Protein AF-A0A0F9R4C8-F1 (afdb_monomer_lite)

Sequence (101 aa):
MFDKLRDVLLYLYEATEKMEEKSTFIAEHREERMEEFKKHKEELHAKAKDKLKEMKTETKQKAKHQFDEVLKEAGVARKEEIDELKKMISSLSTKIDKLKK

Structure (mmCIF, N/CA/C/O backbone):
data_AF-A0A0F9R4C8-F1
#
_entry.id   AF-A0A0F9R4C8-F1
#
loop_
_atom_site.group_PDB
_atom_site.id
_atom_site.type_symbol
_atom_site.label_atom_id
_atom_site.label_alt_id
_atom_site.label_comp_id
_atom_site.label_asym_id
_atom_site.label_entity_id
_atom_site.label_seq_id
_atom_site.pdbx_PDB_ins_code
_atom_site.Cartn_x
_atom_site.Cartn_y
_atom_site.Cartn_z
_atom_site.occupancy
_atom_site.B_iso_or_equiv
_atom_site.auth_seq_id
_atom_site.auth_comp_id
_atom_site.auth_asym_id
_atom_site.auth_atom_id
_atom_site.pdbx_PDB_model_num
ATOM 1 N N . MET A 1 1 ? 34.182 -7.662 -58.563 1.00 59.75 1 MET A N 1
ATOM 2 C CA . MET A 1 1 ? 34.181 -8.456 -57.305 1.00 59.75 1 MET A CA 1
ATOM 3 C C . MET A 1 1 ? 34.398 -7.553 -56.096 1.00 59.75 1 MET A C 1
ATOM 5 O O . MET A 1 1 ? 33.700 -7.724 -55.109 1.00 59.75 1 MET A O 1
ATOM 9 N N . PHE A 1 2 ? 35.289 -6.562 -56.210 1.00 74.19 2 PHE A N 1
ATOM 10 C CA . PHE A 1 2 ? 35.549 -5.554 -55.180 1.00 74.19 2 PHE A CA 1
ATOM 11 C C . PHE A 1 2 ? 34.336 -4.657 -54.868 1.00 74.19 2 PHE A C 1
ATOM 13 O O . PHE A 1 2 ? 34.047 -4.427 -53.701 1.00 74.19 2 PHE A O 1
ATOM 20 N N . ASP A 1 3 ? 33.559 -4.253 -55.879 1.00 78.12 3 ASP A N 1
ATOM 21 C CA . ASP A 1 3 ? 32.368 -3.408 -55.667 1.00 78.12 3 ASP A CA 1
ATOM 22 C C . ASP A 1 3 ? 31.281 -4.117 -54.852 1.00 78.12 3 ASP A C 1
ATOM 24 O O . ASP A 1 3 ? 30.768 -3.568 -53.889 1.00 78.12 3 ASP A O 1
ATOM 28 N N . LYS A 1 4 ? 31.035 -5.404 -55.129 1.00 80.12 4 LYS A N 1
ATOM 29 C CA . LYS A 1 4 ? 30.094 -6.222 -54.342 1.00 80.12 4 LYS A CA 1
ATOM 30 C C . LYS A 1 4 ? 30.535 -6.382 -52.884 1.00 80.12 4 LYS A C 1
ATOM 32 O O . LYS A 1 4 ? 29.700 -6.474 -51.996 1.00 80.12 4 LYS A O 1
ATOM 37 N N . LEU A 1 5 ? 31.844 -6.438 -52.642 1.00 81.94 5 LEU A N 1
ATOM 38 C CA . LEU A 1 5 ? 32.419 -6.488 -51.296 1.00 81.94 5 LEU A CA 1
ATOM 39 C C . LEU A 1 5 ? 32.250 -5.147 -50.573 1.00 81.94 5 LEU A C 1
ATOM 41 O O . LEU A 1 5 ? 31.888 -5.134 -49.401 1.00 81.94 5 LEU A O 1
ATOM 45 N N . ARG A 1 6 ? 32.450 -4.028 -51.278 1.00 83.00 6 ARG A N 1
ATOM 46 C CA . ARG A 1 6 ? 32.190 -2.680 -50.761 1.00 83.00 6 ARG A CA 1
ATOM 47 C C . ARG A 1 6 ? 30.716 -2.495 -50.388 1.00 83.00 6 ARG A C 1
ATOM 49 O O . ARG A 1 6 ? 30.448 -1.994 -49.302 1.00 83.00 6 ARG A O 1
ATOM 56 N N . ASP A 1 7 ? 29.789 -2.938 -51.233 1.00 85.88 7 ASP A N 1
ATOM 57 C CA . ASP A 1 7 ? 28.348 -2.814 -50.978 1.00 85.88 7 ASP A CA 1
ATOM 58 C C . ASP A 1 7 ? 27.913 -3.621 -49.747 1.00 85.88 7 ASP A C 1
ATOM 60 O O . ASP A 1 7 ? 27.140 -3.142 -48.920 1.00 85.88 7 ASP A O 1
ATOM 64 N N . VAL A 1 8 ? 28.460 -4.830 -49.573 1.00 86.69 8 VAL A N 1
ATOM 65 C CA . VAL A 1 8 ? 28.205 -5.649 -48.378 1.00 86.69 8 VAL A CA 1
ATOM 66 C C . VAL A 1 8 ? 28.780 -4.996 -47.121 1.00 86.69 8 VAL A C 1
ATOM 68 O O . VAL A 1 8 ? 28.122 -5.000 -46.086 1.00 86.69 8 VAL A O 1
ATOM 71 N N . LEU A 1 9 ? 29.977 -4.409 -47.191 1.00 88.06 9 LEU A N 1
ATOM 72 C CA . LEU A 1 9 ? 30.575 -3.710 -46.050 1.00 88.06 9 LEU A CA 1
ATOM 73 C C . LEU A 1 9 ? 29.787 -2.453 -45.663 1.00 88.06 9 LEU A C 1
ATOM 75 O O . LEU A 1 9 ? 29.584 -2.221 -44.476 1.00 88.06 9 LEU A O 1
ATOM 79 N N . LEU A 1 10 ? 29.298 -1.686 -46.642 1.00 88.31 10 LEU A N 1
ATOM 80 C CA . LEU A 1 10 ? 28.406 -0.544 -46.407 1.00 88.31 10 LEU A CA 1
ATOM 81 C C . LEU A 1 10 ? 27.099 -0.983 -45.743 1.00 88.31 10 LEU A C 1
ATOM 83 O O . LEU A 1 10 ? 26.685 -0.391 -44.752 1.00 88.31 10 LEU A O 1
ATOM 87 N N . TYR A 1 11 ? 26.492 -2.065 -46.232 1.00 90.75 11 TYR A N 1
ATOM 88 C CA . TYR A 1 11 ? 25.278 -2.610 -45.631 1.00 90.75 11 TYR A CA 1
ATOM 89 C C . TYR A 1 11 ? 25.497 -3.076 -44.188 1.00 90.75 11 TYR A C 1
ATOM 91 O O . TYR A 1 11 ? 24.675 -2.803 -43.315 1.00 90.75 11 TYR A O 1
ATOM 99 N N . LEU A 1 12 ? 26.605 -3.773 -43.922 1.00 88.81 12 LEU A N 1
ATOM 100 C CA . LEU A 1 12 ? 26.948 -4.217 -42.572 1.00 88.81 12 LEU A CA 1
ATOM 101 C C . LEU A 1 12 ? 27.191 -3.031 -41.639 1.00 88.81 12 LEU A C 1
ATOM 103 O O . LEU A 1 12 ? 26.736 -3.074 -40.502 1.00 88.81 12 LEU A O 1
ATOM 107 N N . TYR A 1 13 ? 27.838 -1.977 -42.134 1.00 91.25 13 TYR A N 1
ATOM 108 C CA . TYR A 1 13 ? 28.084 -0.754 -41.380 1.00 91.25 13 TYR A CA 1
ATOM 109 C C . TYR A 1 13 ? 26.777 -0.023 -41.017 1.00 91.25 13 TYR A C 1
ATOM 111 O O . TYR A 1 13 ? 26.524 0.253 -39.844 1.00 91.25 13 TYR A O 1
ATOM 119 N N . GLU A 1 14 ? 25.878 0.185 -41.984 1.00 89.31 14 GLU A N 1
ATOM 120 C CA . GLU A 1 14 ? 24.550 0.763 -41.720 1.00 89.31 14 GLU A CA 1
ATOM 121 C C . GLU A 1 14 ? 23.705 -0.113 -40.783 1.00 89.31 14 GLU A C 1
ATOM 123 O O . GLU A 1 14 ? 22.925 0.386 -39.968 1.00 89.31 14 GLU A O 1
ATOM 128 N N . ALA A 1 15 ? 23.826 -1.439 -40.900 1.00 88.19 15 ALA A N 1
ATOM 129 C CA . ALA A 1 15 ? 23.141 -2.365 -40.011 1.00 88.19 15 ALA A CA 1
ATOM 130 C C . ALA A 1 15 ? 23.679 -2.266 -38.578 1.00 88.19 15 ALA A C 1
ATOM 132 O O . ALA A 1 15 ? 22.886 -2.326 -37.638 1.00 88.19 15 ALA A O 1
ATOM 133 N N . THR A 1 16 ? 24.993 -2.093 -38.401 1.00 86.19 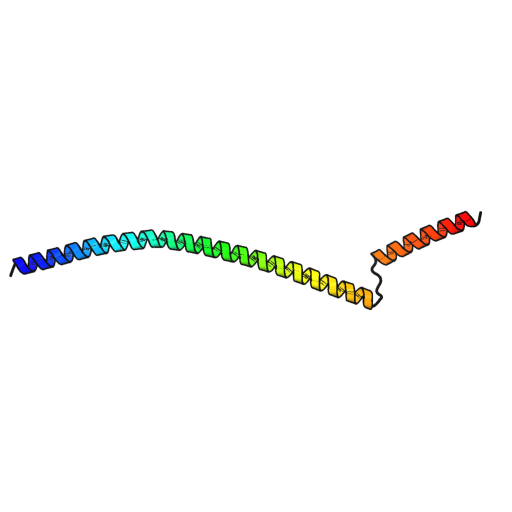16 THR A N 1
ATOM 134 C CA . THR A 1 16 ? 25.599 -1.883 -37.082 1.00 86.19 16 THR A CA 1
ATOM 135 C C . THR A 1 16 ? 25.198 -0.548 -36.468 1.00 86.19 16 THR A C 1
ATOM 137 O O . THR A 1 16 ? 24.768 -0.556 -35.319 1.00 86.19 16 THR A O 1
ATOM 140 N N . GLU A 1 17 ? 25.200 0.554 -37.224 1.00 85.69 17 GLU A N 1
ATOM 141 C CA . GLU A 1 17 ? 24.751 1.861 -36.712 1.00 85.69 17 GLU A CA 1
ATOM 142 C C . GLU A 1 17 ? 23.285 1.800 -36.247 1.00 85.69 17 GLU A C 1
ATOM 144 O O . GLU A 1 17 ? 22.965 2.161 -35.115 1.00 85.69 17 GLU A O 1
ATOM 149 N N . LYS A 1 18 ? 22.391 1.206 -37.050 1.00 86.44 18 LYS A N 1
ATOM 150 C CA . LYS A 1 18 ? 20.976 1.021 -36.664 1.00 86.44 18 LYS A CA 1
ATOM 151 C C . LYS A 1 18 ? 20.786 0.082 -35.472 1.00 86.44 18 LYS A C 1
ATOM 153 O O . LYS A 1 18 ? 19.771 0.167 -34.777 1.00 86.44 18 LYS A O 1
ATOM 158 N N . MET A 1 19 ? 21.692 -0.874 -35.267 1.00 81.81 19 MET A N 1
ATOM 159 C CA . MET A 1 19 ? 21.661 -1.752 -34.095 1.00 81.81 19 MET A CA 1
ATOM 160 C C . MET A 1 19 ? 22.132 -1.021 -32.838 1.00 81.81 19 MET A C 1
ATOM 162 O O . MET A 1 19 ? 21.501 -1.180 -31.793 1.00 81.81 19 MET A O 1
ATOM 166 N N . GLU A 1 20 ? 23.171 -0.193 -32.939 1.00 81.50 20 GLU A N 1
ATOM 167 C CA . GLU A 1 20 ? 23.648 0.642 -31.836 1.00 81.50 20 GLU A CA 1
ATOM 168 C C . GLU A 1 20 ? 22.578 1.646 -31.396 1.00 81.50 20 GLU A C 1
ATOM 170 O O . GLU A 1 20 ? 22.232 1.663 -30.214 1.00 81.50 20 GLU A O 1
ATOM 175 N N . GLU A 1 21 ? 21.949 2.365 -32.330 1.00 83.94 21 GLU A N 1
ATOM 176 C CA . GLU A 1 21 ? 20.843 3.295 -32.045 1.00 83.94 21 GLU A CA 1
ATOM 177 C C . GLU A 1 21 ? 19.661 2.621 -31.332 1.00 83.94 21 GLU A C 1
ATOM 179 O O . GLU A 1 21 ? 19.081 3.154 -30.386 1.00 83.94 21 GLU A O 1
ATOM 184 N N . LYS A 1 22 ? 19.286 1.411 -31.759 1.00 83.00 22 LYS A N 1
ATOM 185 C CA . LYS A 1 22 ? 18.224 0.653 -3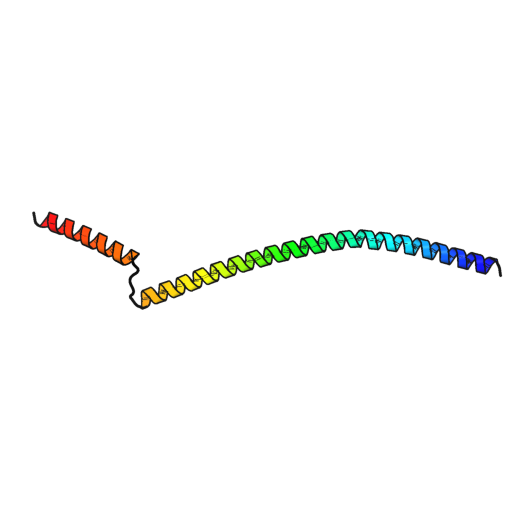1.081 1.00 83.00 22 LYS A CA 1
ATOM 186 C C . LYS A 1 22 ? 18.659 0.176 -29.703 1.00 83.00 22 LYS A C 1
ATOM 188 O O . LYS A 1 22 ? 17.826 0.090 -28.805 1.00 83.00 22 LYS A O 1
ATOM 193 N N . SER A 1 23 ? 19.930 -0.170 -29.531 1.00 75.06 23 SER A N 1
ATOM 194 C CA . SER A 1 23 ? 20.449 -0.644 -28.250 1.00 75.06 23 SER A CA 1
ATOM 195 C C . SER A 1 23 ? 20.451 0.458 -27.190 1.00 75.06 23 SER A C 1
ATOM 197 O O . SER A 1 23 ? 20.027 0.200 -26.063 1.00 75.06 23 SER A O 1
ATOM 199 N N . THR A 1 24 ? 20.833 1.686 -27.559 1.00 78.44 24 THR A N 1
ATOM 200 C CA . THR A 1 24 ? 20.811 2.853 -26.669 1.00 78.44 24 THR A CA 1
ATOM 201 C C . THR A 1 24 ? 19.379 3.234 -26.315 1.00 78.44 24 THR A C 1
ATOM 203 O O . THR A 1 24 ? 19.058 3.337 -25.135 1.00 78.44 24 THR A O 1
ATOM 206 N N . PHE A 1 25 ? 18.479 3.271 -27.301 1.00 79.69 25 PHE A N 1
ATOM 207 C CA . PHE A 1 25 ? 17.047 3.497 -27.082 1.00 79.69 25 PHE A CA 1
ATOM 208 C C . PHE A 1 25 ? 16.420 2.466 -26.124 1.00 79.69 25 PHE A C 1
ATOM 210 O O . PHE A 1 25 ? 15.662 2.802 -25.215 1.00 79.69 25 PHE A O 1
ATOM 217 N N . ILE A 1 26 ? 16.751 1.180 -26.285 1.00 78.31 26 ILE A N 1
ATOM 218 C CA . ILE A 1 26 ? 16.261 0.118 -25.394 1.00 78.31 26 ILE A CA 1
ATOM 219 C C . ILE A 1 26 ? 16.859 0.249 -23.988 1.00 78.31 26 ILE A C 1
ATOM 221 O O . ILE A 1 26 ? 16.170 -0.074 -23.016 1.00 78.31 26 ILE A O 1
ATOM 225 N N . ALA A 1 27 ? 18.118 0.676 -23.871 1.00 79.31 27 ALA A N 1
ATOM 226 C CA . ALA A 1 27 ? 18.785 0.878 -22.590 1.00 79.31 27 ALA A CA 1
ATOM 227 C C . ALA A 1 27 ? 18.164 2.045 -21.808 1.00 79.31 27 ALA A C 1
ATOM 229 O O . ALA A 1 27 ? 17.815 1.859 -20.643 1.00 79.31 27 ALA A O 1
ATOM 230 N N . GLU A 1 28 ? 17.926 3.184 -22.458 1.00 79.44 28 GLU A N 1
ATOM 231 C CA . GLU A 1 28 ? 17.283 4.361 -21.856 1.00 79.44 28 GLU A CA 1
ATOM 232 C C . GLU A 1 28 ? 15.866 4.025 -21.363 1.00 79.44 28 GLU A C 1
ATOM 234 O O . GLU A 1 28 ? 15.548 4.170 -20.182 1.00 79.44 28 GLU A O 1
ATOM 239 N N . HIS A 1 29 ? 15.047 3.397 -22.210 1.00 81.50 29 HIS A N 1
ATOM 240 C CA . HIS A 1 29 ? 13.702 2.965 -21.815 1.00 81.50 29 HIS A CA 1
ATOM 241 C C . HIS A 1 29 ? 13.677 1.786 -20.836 1.00 81.50 29 HIS A C 1
ATOM 243 O O . HIS A 1 29 ? 12.620 1.404 -20.323 1.00 81.50 29 HIS A O 1
ATOM 249 N N . ARG A 1 30 ? 14.807 1.121 -20.587 1.00 79.06 30 ARG A N 1
ATOM 250 C CA . ARG A 1 30 ? 14.876 0.081 -19.557 1.00 79.06 30 ARG A CA 1
ATOM 251 C C . ARG A 1 30 ? 14.931 0.705 -18.174 1.00 79.06 30 ARG A C 1
ATOM 253 O O . ARG A 1 30 ? 14.266 0.183 -17.283 1.00 79.06 30 ARG A O 1
ATOM 260 N N . GLU A 1 31 ? 15.694 1.776 -17.993 1.00 81.38 31 GLU A N 1
ATOM 261 C CA . GLU A 1 31 ? 15.781 2.462 -16.704 1.00 81.38 31 GLU A CA 1
ATOM 262 C C . GLU A 1 31 ? 14.436 3.082 -16.331 1.00 81.38 31 GLU A C 1
ATOM 264 O O . GLU A 1 31 ? 13.915 2.777 -15.258 1.00 81.38 31 GLU A O 1
ATOM 269 N N . GLU A 1 32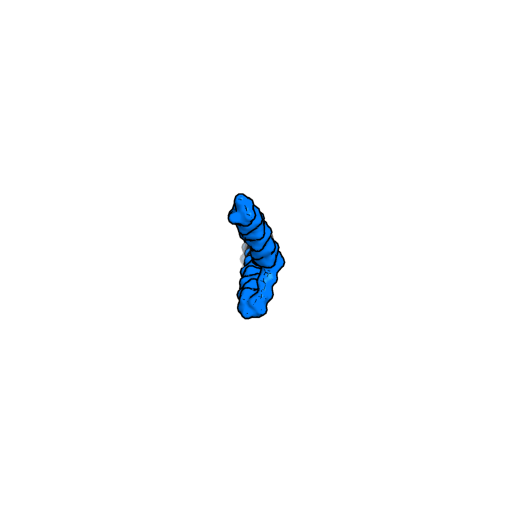 ? 13.803 3.797 -17.264 1.00 84.38 32 GLU A N 1
ATOM 270 C CA . GLU A 1 32 ? 12.470 4.383 -17.072 1.00 84.38 32 GLU A CA 1
ATOM 271 C C . GLU A 1 32 ? 11.430 3.325 -16.676 1.00 84.38 32 GLU A C 1
ATOM 273 O O . GLU A 1 32 ? 10.765 3.447 -15.646 1.00 84.38 32 GLU A O 1
ATOM 278 N N . ARG A 1 33 ? 11.350 2.209 -17.419 1.00 83.94 33 ARG A N 1
ATOM 279 C CA . ARG A 1 33 ? 10.422 1.111 -17.092 1.00 83.94 33 ARG A CA 1
ATOM 280 C C . ARG A 1 33 ? 10.713 0.474 -15.738 1.00 83.94 33 ARG A C 1
ATOM 282 O O . ARG A 1 33 ? 9.791 0.028 -15.056 1.00 83.94 33 ARG A O 1
ATOM 289 N N . MET A 1 34 ? 11.981 0.386 -15.342 1.00 84.69 34 MET A N 1
ATOM 290 C CA . MET A 1 34 ? 12.359 -0.167 -14.042 1.00 84.69 34 MET A CA 1
ATOM 291 C C . MET A 1 34 ? 12.002 0.781 -12.896 1.00 84.69 34 MET A C 1
ATOM 293 O O . MET A 1 34 ? 11.594 0.311 -11.831 1.00 84.69 34 MET A O 1
ATOM 297 N N . GLU A 1 35 ? 12.124 2.091 -13.092 1.00 88.12 35 GLU A N 1
ATOM 298 C CA . GLU A 1 35 ? 11.672 3.090 -12.124 1.00 88.12 35 GLU A CA 1
ATOM 299 C C . GLU A 1 35 ? 10.149 3.111 -11.989 1.00 88.12 35 GLU A C 1
ATOM 301 O O . GLU A 1 35 ? 9.633 3.071 -10.869 1.00 88.12 35 GLU A O 1
ATOM 306 N N . GLU A 1 36 ? 9.422 3.096 -13.105 1.00 89.12 36 GLU A N 1
ATOM 307 C CA . GLU A 1 36 ? 7.961 2.988 -13.114 1.00 89.12 36 GLU A CA 1
ATOM 308 C C . GLU A 1 36 ? 7.490 1.706 -12.429 1.00 89.12 36 GLU A C 1
ATOM 310 O O . GLU A 1 36 ? 6.585 1.736 -11.593 1.00 89.12 36 GLU A O 1
ATOM 315 N N . PHE A 1 37 ? 8.147 0.577 -12.706 1.00 88.69 37 PHE A N 1
ATOM 316 C CA . PHE A 1 37 ? 7.835 -0.692 -12.059 1.00 88.69 37 PHE A CA 1
ATOM 317 C C . PHE A 1 37 ? 8.067 -0.644 -10.543 1.00 88.69 37 PHE A C 1
ATOM 319 O O . PHE A 1 37 ? 7.244 -1.156 -9.779 1.00 88.69 37 PHE A O 1
ATOM 326 N N . LYS A 1 38 ? 9.160 -0.017 -10.084 1.00 88.62 38 LYS A N 1
ATOM 327 C CA . LYS A 1 38 ? 9.421 0.178 -8.648 1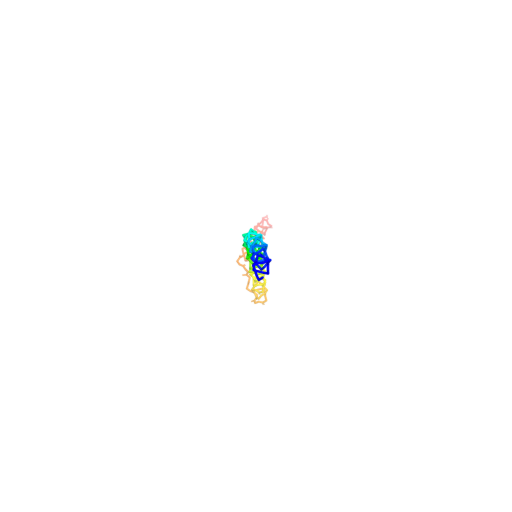.00 88.62 38 LYS A CA 1
ATOM 328 C C . LYS A 1 38 ? 8.324 1.019 -7.998 1.00 88.62 38 LYS A C 1
ATOM 330 O O . LYS A 1 38 ? 7.749 0.567 -7.009 1.00 88.62 38 LYS A O 1
ATOM 335 N N . LYS A 1 39 ? 7.981 2.173 -8.584 1.00 92.25 39 LYS A N 1
ATOM 336 C CA . LYS A 1 39 ? 6.899 3.044 -8.091 1.00 92.25 39 LYS A CA 1
ATOM 337 C C . LYS A 1 39 ? 5.569 2.298 -8.030 1.00 92.25 39 LYS A C 1
ATOM 339 O O . LYS A 1 39 ? 4.913 2.279 -6.992 1.00 92.25 39 LYS A O 1
ATOM 344 N N . HIS A 1 40 ? 5.209 1.592 -9.101 1.00 89.00 40 HIS A N 1
ATOM 345 C CA . HIS A 1 40 ? 3.967 0.828 -9.154 1.00 89.00 40 HIS 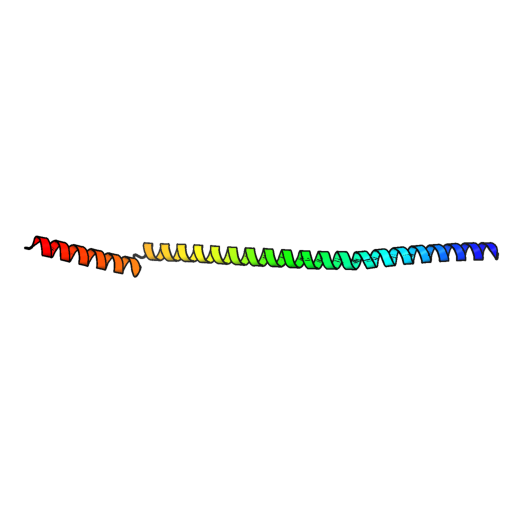A CA 1
ATOM 346 C C . HIS A 1 40 ? 3.912 -0.277 -8.087 1.00 89.00 40 HIS A C 1
ATOM 348 O O . HIS A 1 40 ? 2.885 -0.483 -7.437 1.00 89.00 40 HIS A O 1
ATOM 354 N N . LYS A 1 41 ? 5.032 -0.970 -7.853 1.00 90.44 41 LYS A N 1
ATOM 355 C CA . LYS A 1 41 ? 5.137 -1.993 -6.807 1.00 90.44 41 LYS A CA 1
ATOM 356 C C . LYS A 1 41 ? 4.981 -1.398 -5.406 1.00 90.44 41 LYS A C 1
ATOM 358 O O . LYS A 1 41 ? 4.302 -1.996 -4.571 1.00 90.44 41 LYS A O 1
ATOM 363 N N . GLU A 1 42 ? 5.593 -0.248 -5.143 1.00 91.81 42 GLU A N 1
ATOM 364 C CA . GLU A 1 42 ? 5.464 0.458 -3.864 1.00 91.81 42 GLU A CA 1
ATOM 365 C C . GLU A 1 42 ? 4.024 0.916 -3.614 1.00 91.81 42 GLU A C 1
ATOM 367 O O . GLU A 1 42 ? 3.487 0.675 -2.531 1.00 91.81 42 GLU A O 1
ATOM 372 N N . GLU A 1 43 ? 3.357 1.474 -4.626 1.00 90.88 43 GLU A N 1
ATOM 373 C CA . GLU A 1 43 ? 1.946 1.860 -4.542 1.00 90.88 43 GLU A CA 1
ATOM 374 C C . GLU A 1 43 ? 1.026 0.668 -4.270 1.00 90.88 43 GLU A C 1
ATOM 376 O O . GLU A 1 43 ? 0.135 0.745 -3.419 1.00 90.88 43 GLU A O 1
ATOM 381 N N . LEU A 1 44 ? 1.231 -0.452 -4.969 1.00 88.75 44 LEU A N 1
ATOM 382 C CA . LEU A 1 44 ? 0.468 -1.678 -4.734 1.00 88.75 44 LEU A CA 1
ATOM 383 C C . LEU A 1 44 ? 0.680 -2.201 -3.314 1.00 88.75 44 LEU A C 1
ATOM 385 O O . LEU A 1 44 ? -0.280 -2.598 -2.652 1.00 88.75 44 LEU A O 1
ATOM 389 N N . HIS A 1 45 ? 1.919 -2.170 -2.826 1.00 86.56 45 HIS A N 1
ATOM 390 C CA . HIS A 1 45 ? 2.239 -2.612 -1.476 1.00 86.56 45 HIS A CA 1
ATOM 391 C C . HIS A 1 45 ? 1.616 -1.697 -0.410 1.00 86.56 45 HIS A C 1
ATOM 393 O O . HIS A 1 45 ? 1.085 -2.188 0.588 1.00 86.56 45 HIS A O 1
ATOM 399 N N . ALA A 1 46 ? 1.627 -0.379 -0.624 1.00 89.50 46 ALA A N 1
ATOM 400 C CA . ALA A 1 46 ? 0.957 0.582 0.249 1.00 89.50 46 ALA A CA 1
ATOM 401 C C . ALA A 1 46 ? -0.560 0.333 0.293 1.00 89.50 46 ALA A C 1
ATOM 403 O O . ALA A 1 46 ? -1.114 0.114 1.370 1.00 89.50 46 ALA A O 1
ATOM 404 N N . LYS A 1 47 ? -1.209 0.226 -0.876 1.00 89.94 47 LYS A N 1
ATOM 405 C CA . LYS A 1 47 ? -2.646 -0.084 -0.989 1.00 89.94 47 LYS A CA 1
ATOM 406 C C . LYS A 1 47 ? -3.008 -1.411 -0.321 1.00 89.94 47 LYS A C 1
ATOM 408 O O . LYS A 1 47 ? -4.030 -1.505 0.354 1.00 89.94 47 LYS A O 1
ATOM 413 N N . ALA A 1 48 ? -2.179 -2.442 -0.485 1.00 86.06 48 ALA A N 1
ATOM 414 C CA . ALA A 1 48 ? -2.390 -3.731 0.166 1.00 86.06 48 ALA A CA 1
ATOM 415 C C . ALA A 1 48 ? -2.286 -3.617 1.693 1.00 86.06 48 ALA A C 1
ATOM 417 O O . ALA A 1 48 ? -3.132 -4.156 2.404 1.00 86.06 48 ALA A O 1
ATOM 418 N N . LYS A 1 49 ? -1.288 -2.885 2.205 1.00 89.12 49 LYS A N 1
ATOM 419 C CA . LYS A 1 49 ? -1.101 -2.658 3.644 1.00 89.12 49 LYS A CA 1
ATOM 420 C C . LYS A 1 49 ? -2.289 -1.925 4.265 1.00 89.12 49 LYS A C 1
ATOM 422 O O . LYS A 1 49 ? -2.700 -2.286 5.368 1.00 89.12 49 LYS A O 1
ATOM 427 N N . ASP A 1 50 ? -2.838 -0.936 3.569 1.00 88.62 50 ASP A N 1
ATOM 428 C CA . ASP A 1 50 ? -3.992 -0.179 4.054 1.00 88.62 50 ASP A CA 1
ATOM 429 C C . ASP A 1 50 ? -5.265 -1.028 4.055 1.00 88.62 50 ASP A C 1
ATOM 431 O O . ASP A 1 50 ? -5.909 -1.127 5.099 1.00 88.62 50 ASP A O 1
ATOM 435 N N . LYS A 1 51 ? -5.537 -1.789 2.986 1.00 87.56 51 LYS A N 1
ATOM 436 C CA . LYS A 1 51 ? -6.643 -2.767 2.981 1.00 87.56 51 LYS A CA 1
ATOM 437 C C . LYS A 1 51 ? -6.529 -3.789 4.112 1.00 87.56 51 LYS A C 1
ATOM 439 O O . LYS A 1 51 ? -7.518 -4.137 4.748 1.00 87.56 51 LYS A O 1
ATOM 444 N N . LEU A 1 52 ? -5.320 -4.268 4.402 1.00 84.12 52 LEU A N 1
ATOM 445 C CA . LEU A 1 52 ? -5.093 -5.241 5.475 1.00 84.12 52 LEU A CA 1
ATOM 446 C C . LEU A 1 52 ? -5.366 -4.629 6.858 1.00 84.12 52 LEU A C 1
ATOM 448 O O . LEU A 1 52 ? -5.926 -5.291 7.735 1.00 84.12 52 LEU A O 1
ATOM 452 N N . LYS A 1 53 ? -5.009 -3.354 7.060 1.00 87.25 53 LYS A N 1
ATOM 453 C CA . LYS A 1 53 ? -5.363 -2.618 8.282 1.00 87.25 53 LYS A CA 1
ATOM 454 C C . LYS A 1 53 ? -6.872 -2.443 8.411 1.00 87.25 53 LYS A C 1
ATOM 456 O O . LYS A 1 53 ? -7.391 -2.729 9.487 1.00 87.25 53 LYS A O 1
ATOM 461 N N . GLU A 1 54 ? -7.552 -2.034 7.342 1.00 85.69 54 GLU A N 1
ATOM 462 C CA . GLU A 1 54 ? -9.010 -1.868 7.312 1.00 85.69 54 GLU A CA 1
ATOM 463 C C . GLU A 1 54 ? -9.721 -3.183 7.653 1.00 85.69 54 GLU A C 1
ATOM 465 O O . GLU A 1 54 ? -10.497 -3.239 8.610 1.00 85.69 54 GLU A O 1
ATOM 470 N N . MET A 1 55 ? -9.354 -4.285 6.991 1.00 81.75 55 MET A N 1
ATOM 471 C CA . MET A 1 55 ? -9.912 -5.608 7.291 1.00 81.75 55 MET A CA 1
ATOM 472 C C . MET A 1 55 ? -9.648 -6.034 8.738 1.00 81.75 55 MET A C 1
ATOM 474 O O . MET A 1 55 ? -10.527 -6.599 9.393 1.00 81.75 55 MET A O 1
ATOM 478 N N . LYS A 1 56 ? -8.458 -5.748 9.281 1.00 83.38 56 LYS A N 1
ATOM 479 C CA . LYS A 1 56 ? -8.146 -6.038 10.687 1.00 83.38 56 LYS A CA 1
ATOM 480 C C . LYS A 1 56 ? -9.024 -5.222 11.636 1.00 83.38 56 LYS A C 1
ATOM 482 O O . LYS A 1 56 ? -9.481 -5.761 12.645 1.00 83.38 56 LYS A O 1
ATOM 487 N N . THR A 1 57 ? -9.268 -3.946 11.339 1.00 85.56 57 THR A N 1
ATOM 488 C CA . THR A 1 57 ? -10.153 -3.101 12.151 1.00 85.56 57 THR A CA 1
ATOM 489 C C . THR A 1 57 ? -11.605 -3.548 12.073 1.00 85.56 57 THR A C 1
ATOM 491 O O . THR A 1 57 ? -12.231 -3.693 13.121 1.00 85.56 57 THR A O 1
ATOM 494 N N . GLU A 1 58 ? -12.110 -3.867 10.882 1.00 81.38 58 GLU A N 1
ATOM 495 C CA . GLU A 1 58 ? -13.467 -4.384 10.696 1.00 81.38 58 GLU A CA 1
ATOM 496 C C . GLU A 1 58 ? -13.661 -5.718 11.414 1.00 81.38 58 GLU A C 1
ATOM 498 O O . GLU A 1 58 ? -14.641 -5.906 12.128 1.00 81.38 58 GLU A O 1
ATOM 503 N N . THR A 1 59 ? -12.700 -6.636 11.292 1.00 79.19 59 THR A N 1
ATOM 504 C CA . THR A 1 59 ? -12.760 -7.939 11.968 1.00 79.19 59 THR A CA 1
ATOM 505 C C . THR A 1 59 ? -12.741 -7.763 13.483 1.00 79.19 59 THR A C 1
ATOM 507 O O . THR A 1 59 ? -13.516 -8.400 14.190 1.00 79.19 59 THR A O 1
ATOM 510 N N . LYS A 1 60 ? -11.905 -6.853 13.999 1.00 79.88 60 LYS A N 1
ATOM 511 C CA . LYS A 1 60 ? -11.862 -6.536 15.432 1.00 79.88 60 LYS A CA 1
ATOM 512 C C . LYS A 1 60 ? -13.176 -5.923 15.919 1.00 79.88 60 LYS A C 1
ATOM 514 O O . LYS A 1 60 ? -13.618 -6.256 17.014 1.00 79.88 60 LYS A O 1
ATOM 519 N N . GLN A 1 61 ? -13.796 -5.045 15.132 1.00 82.75 61 GLN A N 1
ATOM 520 C CA . GLN A 1 61 ? -15.092 -4.455 15.464 1.00 82.75 61 GLN A CA 1
ATOM 521 C C . GLN A 1 61 ? -16.212 -5.494 15.436 1.00 82.75 61 GLN A C 1
ATOM 523 O O . GLN A 1 61 ? -16.982 -5.552 16.388 1.00 82.75 61 GLN A O 1
ATOM 528 N N . LYS A 1 62 ? -16.261 -6.353 14.411 1.00 78.50 62 LYS A N 1
ATOM 529 C CA . LYS A 1 62 ? -17.226 -7.460 14.318 1.00 78.50 62 LYS A CA 1
ATOM 530 C C . LYS A 1 62 ? -17.076 -8.435 15.479 1.00 78.50 62 LYS A C 1
ATOM 532 O O . LYS A 1 62 ? -18.063 -8.750 16.127 1.00 78.50 62 LYS A O 1
ATOM 537 N N . ALA A 1 63 ? -15.845 -8.835 15.798 1.00 72.56 63 ALA A N 1
ATOM 538 C CA . ALA A 1 63 ? -15.572 -9.684 16.952 1.00 72.56 63 ALA A CA 1
ATOM 539 C C . ALA A 1 63 ? -16.017 -9.008 18.254 1.00 72.56 63 ALA A C 1
ATOM 541 O O . ALA A 1 63 ? -16.692 -9.633 19.062 1.00 72.56 63 ALA A O 1
ATOM 542 N N . LYS A 1 64 ? -15.702 -7.718 18.445 1.00 77.44 64 LYS A N 1
ATOM 543 C CA . LYS A 1 64 ? -16.157 -6.965 19.620 1.00 77.44 64 LYS A CA 1
ATOM 544 C C . LYS A 1 64 ? -17.683 -6.925 19.701 1.00 77.44 64 LYS A C 1
ATOM 546 O O . LYS A 1 64 ? -18.208 -7.167 20.774 1.00 77.44 64 LYS A O 1
ATOM 551 N N . HIS A 1 65 ? -18.374 -6.673 18.591 1.00 79.06 65 HIS A N 1
ATOM 552 C CA . HIS A 1 65 ? -19.836 -6.679 18.531 1.00 79.06 65 HIS A CA 1
ATOM 553 C C . HIS A 1 65 ? -20.430 -8.043 18.887 1.00 79.06 65 HIS A C 1
ATOM 555 O O . HIS A 1 65 ? -21.326 -8.104 19.717 1.00 79.06 65 HIS A O 1
ATOM 561 N N . GLN A 1 66 ? -19.891 -9.128 18.331 1.00 76.69 66 GLN A N 1
ATOM 562 C CA . GLN A 1 66 ? -20.348 -10.484 18.642 1.00 76.69 66 GLN A CA 1
ATOM 563 C C . GLN A 1 66 ? -20.104 -10.848 20.108 1.00 76.69 66 GLN A C 1
ATOM 565 O O . GLN A 1 66 ? -20.987 -11.388 20.762 1.00 76.69 66 GLN A O 1
ATOM 570 N N . PHE A 1 67 ? -18.934 -10.514 20.659 1.00 72.31 67 PHE A N 1
ATOM 571 C CA . PHE A 1 67 ? -18.672 -10.682 22.092 1.00 72.31 67 PHE A CA 1
ATOM 572 C C . PHE A 1 67 ? -19.643 -9.865 22.944 1.00 72.31 67 PHE A C 1
ATOM 574 O O . PHE A 1 67 ? -20.165 -10.353 23.942 1.00 72.31 67 PHE A O 1
ATOM 581 N N . ASP A 1 68 ? -19.894 -8.627 22.538 1.00 76.38 68 ASP A N 1
ATOM 582 C CA . ASP A 1 68 ? -20.789 -7.702 23.213 1.00 76.38 68 ASP A CA 1
ATOM 583 C C . ASP A 1 68 ? -22.252 -8.172 23.197 1.00 76.38 68 ASP A C 1
ATOM 585 O O . ASP A 1 68 ? -22.959 -7.953 24.181 1.00 76.38 68 ASP A O 1
ATOM 589 N N . GLU A 1 69 ? -22.692 -8.804 22.108 1.00 75.88 69 GLU A N 1
ATOM 590 C CA . GLU A 1 69 ? -24.008 -9.434 21.956 1.00 75.88 69 GLU A CA 1
ATOM 591 C C . GLU A 1 69 ? -24.119 -10.700 22.805 1.00 75.88 69 GLU A C 1
ATOM 593 O O . GLU A 1 69 ? -25.053 -10.812 23.593 1.00 75.88 69 GLU A O 1
ATOM 598 N N . VAL A 1 70 ? -23.123 -11.590 22.753 1.00 70.88 70 VAL A N 1
ATOM 599 C CA . VAL A 1 70 ? -23.089 -12.809 23.580 1.00 70.88 70 VAL A CA 1
ATOM 600 C C . VAL A 1 70 ? -23.103 -12.472 25.072 1.00 70.88 70 VAL A C 1
ATOM 602 O O . VAL A 1 70 ? -23.798 -13.125 25.845 1.00 70.88 70 VAL A O 1
ATOM 605 N N . LEU A 1 71 ? -22.380 -11.433 25.503 1.00 69.00 71 LEU A N 1
ATOM 606 C CA . LEU A 1 71 ? -22.396 -10.988 26.902 1.00 69.00 71 LEU A CA 1
ATOM 607 C C . LEU A 1 71 ? -23.769 -10.449 27.328 1.00 69.00 71 LEU A C 1
ATOM 609 O O . LEU A 1 71 ? -24.195 -10.705 28.456 1.00 69.00 71 LEU A O 1
ATOM 613 N N . LYS A 1 72 ? -24.470 -9.743 26.431 1.00 71.50 72 LYS A N 1
ATOM 614 C CA . LYS A 1 72 ? -25.843 -9.275 26.672 1.00 71.50 72 LYS A CA 1
ATOM 615 C C . LYS A 1 72 ? -26.834 -10.438 26.737 1.00 71.50 72 LYS A C 1
ATOM 617 O O . LYS A 1 72 ? -27.650 -10.468 27.652 1.00 71.50 72 LYS A O 1
ATOM 622 N N . GLU A 1 73 ? -26.745 -11.399 25.818 1.00 68.25 73 GLU A N 1
ATOM 623 C CA . GLU A 1 73 ? -27.605 -12.593 25.799 1.00 68.25 73 GLU A CA 1
ATOM 624 C C . GLU A 1 73 ? -27.369 -13.503 27.009 1.00 68.25 73 GLU A C 1
ATOM 626 O O . GLU A 1 73 ? -28.319 -14.028 27.586 1.00 68.25 73 GLU A O 1
ATOM 631 N N . ALA A 1 74 ? -26.118 -13.636 27.456 1.00 63.41 74 ALA A N 1
ATOM 632 C CA . ALA A 1 74 ? -25.761 -14.388 28.658 1.00 63.41 74 ALA A CA 1
ATOM 633 C C . ALA A 1 74 ? -26.159 -13.677 29.969 1.00 63.41 74 ALA A C 1
ATOM 635 O O . ALA A 1 74 ? -25.934 -14.223 31.050 1.00 63.41 74 ALA A O 1
ATOM 636 N N . GLY A 1 75 ? -26.716 -12.460 29.903 1.00 60.47 75 GLY A N 1
ATOM 637 C CA . GLY A 1 75 ? -27.107 -11.677 31.078 1.00 60.47 75 GLY A CA 1
ATOM 638 C C . GLY A 1 75 ? -25.925 -11.228 31.944 1.00 60.47 75 GLY A C 1
ATOM 639 O O . GLY A 1 75 ? -26.110 -10.862 33.106 1.00 60.47 75 GLY A O 1
ATOM 640 N N . VAL A 1 76 ? -24.701 -11.259 31.405 1.00 63.53 76 VAL A N 1
ATOM 641 C CA . VAL A 1 76 ? -23.494 -10.828 32.114 1.00 63.53 76 VAL A CA 1
ATOM 642 C C . VAL A 1 76 ? -23.403 -9.313 31.989 1.00 63.53 76 VAL A C 1
ATOM 644 O O . VAL A 1 76 ? -22.836 -8.781 31.035 1.00 63.53 76 VAL A O 1
ATOM 647 N N . ALA A 1 77 ? -23.993 -8.617 32.963 1.00 65.44 77 ALA A N 1
ATOM 648 C CA . ALA A 1 77 ? -23.927 -7.164 33.042 1.00 65.44 77 ALA A CA 1
ATOM 649 C C . ALA A 1 77 ? -22.464 -6.703 33.050 1.00 65.44 77 ALA A C 1
ATOM 651 O O . ALA A 1 77 ? -21.632 -7.198 33.824 1.00 65.44 77 ALA A O 1
ATOM 652 N N . ARG A 1 78 ? -22.135 -5.742 32.184 1.00 66.88 78 ARG A N 1
ATOM 653 C CA . ARG A 1 78 ? -20.784 -5.176 32.149 1.00 66.88 78 ARG A CA 1
ATOM 654 C C . ARG A 1 78 ? -20.536 -4.397 33.430 1.00 66.88 78 ARG A C 1
ATOM 656 O O . ARG A 1 78 ? -21.449 -3.847 34.040 1.00 66.88 78 ARG A O 1
ATOM 663 N N . LYS A 1 79 ? -19.266 -4.292 33.821 1.00 70.94 79 LYS A N 1
ATOM 664 C CA . LYS A 1 79 ? -18.860 -3.534 35.013 1.00 70.94 79 LYS A CA 1
ATOM 665 C C . LYS A 1 79 ? -19.394 -2.092 34.998 1.00 70.94 79 LYS A C 1
ATOM 667 O O . LYS A 1 79 ? -19.789 -1.585 36.038 1.00 70.94 79 LYS A O 1
ATOM 672 N N . GLU A 1 80 ? -19.460 -1.484 33.815 1.00 72.31 80 GLU A N 1
ATOM 673 C CA . GLU A 1 80 ? -20.014 -0.143 33.586 1.00 72.31 80 GLU A CA 1
ATOM 674 C C . GLU A 1 80 ? -21.517 -0.072 33.907 1.00 72.31 80 GLU A C 1
ATOM 676 O O . GLU A 1 80 ? -21.934 0.790 34.675 1.00 72.31 80 GLU A O 1
ATOM 681 N N . GLU A 1 81 ? -22.310 -1.029 33.419 1.00 67.62 81 GLU A N 1
ATOM 682 C CA . GLU A 1 81 ? -23.753 -1.127 33.693 1.00 67.62 81 GLU A CA 1
ATOM 683 C C . GLU A 1 81 ? -24.022 -1.391 35.187 1.00 67.62 81 GLU A C 1
ATOM 685 O O . GLU A 1 81 ? -24.937 -0.822 35.783 1.00 67.62 81 GLU A O 1
ATOM 690 N N . ILE A 1 82 ? -23.181 -2.209 35.832 1.00 73.00 82 ILE A N 1
ATOM 691 C CA . ILE A 1 82 ? -23.245 -2.473 37.279 1.00 73.00 82 ILE A CA 1
ATOM 692 C C . ILE A 1 82 ? -22.928 -1.209 38.086 1.00 73.00 82 ILE A C 1
ATOM 694 O O . ILE A 1 82 ? -23.586 -0.932 39.093 1.00 73.00 82 ILE A O 1
ATOM 698 N N . ASP A 1 83 ? -21.922 -0.439 37.678 1.00 77.69 83 ASP A N 1
ATOM 699 C CA . ASP A 1 83 ? -21.544 0.792 38.370 1.00 77.69 83 ASP A CA 1
ATOM 700 C C . ASP A 1 83 ? -22.589 1.908 38.167 1.00 77.69 83 ASP A C 1
ATOM 702 O O . ASP A 1 83 ? -22.843 2.686 39.092 1.00 77.69 83 ASP A O 1
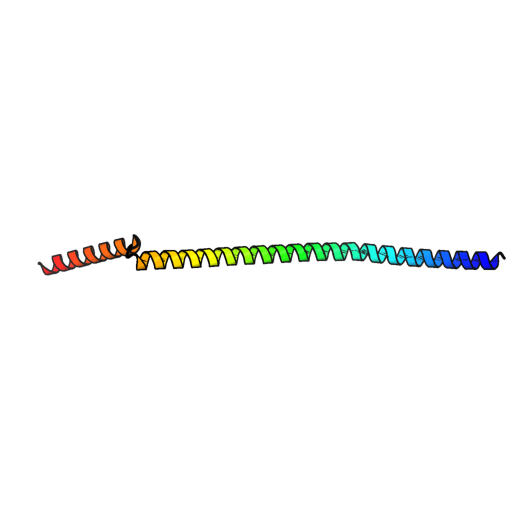ATOM 706 N N . GLU A 1 84 ? -23.268 1.956 37.017 1.00 77.62 84 GLU A N 1
ATOM 707 C CA . GLU A 1 84 ? -24.430 2.828 36.796 1.00 77.62 84 GLU A CA 1
ATOM 708 C C . GLU A 1 84 ? -25.628 2.434 37.664 1.00 77.62 84 GLU A C 1
ATOM 710 O O . GLU A 1 84 ? -26.216 3.296 38.327 1.00 77.62 84 GLU A O 1
ATOM 715 N N . LEU A 1 85 ? -25.941 1.138 37.754 1.00 74.06 85 LEU A N 1
ATOM 716 C CA . LEU A 1 85 ? -26.985 0.631 38.646 1.00 74.06 85 LEU A CA 1
ATOM 717 C C . LEU A 1 85 ? -26.695 0.974 40.110 1.00 74.06 85 LEU A C 1
ATOM 719 O O . LEU A 1 85 ? -27.585 1.441 40.821 1.00 74.06 85 LEU A O 1
ATOM 723 N N . LYS A 1 86 ? -25.444 0.827 40.565 1.00 78.81 86 LYS A N 1
ATOM 724 C CA . LYS A 1 86 ? -25.041 1.233 41.923 1.00 78.81 86 LYS A CA 1
ATOM 725 C C . LYS A 1 86 ? -25.270 2.721 42.164 1.00 78.81 86 LYS A C 1
ATOM 727 O O . LYS A 1 86 ? -25.839 3.083 43.192 1.00 78.81 86 LYS A O 1
ATOM 732 N N . LYS A 1 87 ? -24.885 3.586 41.219 1.00 86.75 87 LYS A N 1
ATOM 733 C CA . LYS A 1 87 ? -25.133 5.034 41.322 1.00 86.75 87 LYS A CA 1
ATOM 734 C C . LYS A 1 87 ? -26.627 5.349 41.384 1.00 86.75 87 LYS A C 1
ATOM 736 O O . LYS A 1 87 ? -27.038 6.162 42.214 1.00 86.75 87 LYS A O 1
ATOM 741 N N . MET A 1 88 ? -27.443 4.691 40.559 1.00 82.31 88 MET A N 1
ATOM 742 C CA . MET A 1 88 ? -28.898 4.848 40.594 1.00 82.31 88 MET A CA 1
ATOM 743 C C . MET A 1 88 ? -29.477 4.431 41.949 1.00 82.31 88 MET A C 1
ATOM 745 O O . MET A 1 88 ? -30.229 5.205 42.542 1.00 82.31 88 MET A O 1
ATOM 749 N N . ILE A 1 89 ? -29.072 3.278 42.486 1.00 84.00 89 ILE A N 1
ATOM 750 C CA . ILE A 1 89 ? -29.506 2.790 43.804 1.00 84.00 89 ILE A CA 1
ATOM 751 C C . ILE A 1 89 ? -29.116 3.776 44.911 1.00 84.00 89 ILE A C 1
ATOM 753 O O . ILE A 1 89 ? -29.961 4.143 45.726 1.00 84.00 89 ILE A O 1
ATOM 757 N N . SER A 1 90 ? -27.880 4.282 44.919 1.00 84.56 90 SER A N 1
ATOM 758 C CA . SER A 1 90 ? -27.450 5.297 45.891 1.00 84.56 90 SER A CA 1
ATOM 759 C C . SER A 1 90 ? -28.259 6.597 45.774 1.00 84.56 90 SER A C 1
ATOM 761 O O . SER A 1 90 ? -28.638 7.201 46.782 1.00 84.56 90 SER A O 1
ATOM 763 N N . SER A 1 91 ? -28.581 7.023 44.549 1.00 85.25 91 SER A N 1
ATOM 764 C CA . SER A 1 91 ? -29.407 8.213 44.309 1.00 85.25 91 SER A CA 1
ATOM 765 C C . SER A 1 91 ? -30.863 8.033 44.763 1.00 85.25 91 SER A C 1
ATOM 767 O O . SER A 1 91 ? -31.491 8.976 45.241 1.00 85.25 91 SER A O 1
ATOM 769 N N . LEU A 1 92 ? -31.404 6.819 44.652 1.00 85.25 92 LEU A N 1
ATOM 770 C CA . LEU A 1 92 ? -32.747 6.490 45.122 1.00 85.25 92 LEU A CA 1
ATOM 771 C C . LEU A 1 92 ? -32.786 6.377 46.644 1.00 85.25 92 LEU A C 1
ATOM 773 O O . LEU A 1 92 ? -33.684 6.945 47.255 1.00 85.25 92 LEU A O 1
ATOM 777 N N . SER A 1 93 ? -31.784 5.744 47.260 1.00 82.06 93 SER A N 1
ATOM 778 C CA . SER A 1 93 ? -31.658 5.671 48.722 1.00 82.06 93 SER A CA 1
ATOM 779 C C . SER A 1 93 ? -31.643 7.066 49.341 1.00 82.06 93 SER A C 1
ATOM 781 O O . SER A 1 93 ? -32.434 7.363 50.227 1.00 82.06 93 SER A O 1
ATOM 783 N N . THR A 1 94 ? -30.827 7.972 48.798 1.00 85.00 94 THR A N 1
ATOM 784 C CA . THR A 1 94 ? -30.759 9.360 49.286 1.00 85.00 94 THR A CA 1
ATOM 785 C C . THR A 1 94 ? -32.059 10.141 49.083 1.00 85.00 94 THR A C 1
ATOM 787 O O . THR A 1 94 ? -32.380 11.011 49.893 1.00 85.00 94 THR A O 1
ATOM 790 N N . LYS A 1 95 ? -32.835 9.855 48.029 1.00 82.56 95 LYS A N 1
ATOM 791 C CA . LYS A 1 95 ? -34.178 10.434 47.843 1.00 82.56 95 LYS A CA 1
ATOM 792 C C . LYS A 1 95 ? -35.189 9.870 48.843 1.00 82.56 95 LYS A C 1
ATOM 794 O O . LYS A 1 95 ? -35.979 10.640 49.380 1.00 82.56 95 LYS A O 1
ATOM 799 N N . ILE A 1 96 ? -35.145 8.567 49.118 1.00 80.12 96 ILE A N 1
ATOM 800 C CA . ILE A 1 96 ? -36.000 7.911 50.117 1.00 80.12 96 ILE A CA 1
ATOM 801 C C . ILE A 1 96 ? -35.700 8.454 51.518 1.00 80.12 96 ILE A C 1
ATOM 803 O O . ILE A 1 96 ? -36.627 8.797 52.244 1.00 80.12 96 ILE A O 1
ATOM 807 N N . ASP A 1 97 ? -34.427 8.624 51.874 1.00 76.69 97 ASP A N 1
ATOM 808 C CA . ASP A 1 97 ? -34.032 9.178 53.174 1.00 76.69 97 ASP A CA 1
ATOM 809 C C . ASP A 1 97 ? -34.499 10.629 53.362 1.00 76.69 97 ASP A C 1
ATOM 811 O O . ASP A 1 97 ? -34.843 11.036 54.470 1.00 76.69 97 ASP A O 1
ATOM 815 N N . LYS A 1 98 ? -34.567 11.409 52.275 1.00 78.94 98 LYS A N 1
ATOM 816 C CA . LYS A 1 98 ? -35.142 12.763 52.291 1.00 78.94 98 LYS A CA 1
ATOM 817 C C . LYS A 1 98 ? -36.665 12.774 52.420 1.00 78.94 98 LYS A C 1
ATOM 819 O O . LYS A 1 98 ? -37.186 13.723 52.983 1.00 78.94 98 LYS A O 1
ATOM 824 N N . LEU A 1 99 ? -37.357 11.754 51.911 1.00 72.31 99 LEU A N 1
ATOM 825 C CA . LEU A 1 99 ? -38.814 11.589 52.041 1.00 72.31 99 LEU A CA 1
ATOM 826 C C . LEU A 1 99 ? -39.238 11.062 53.420 1.00 72.31 99 LEU A C 1
ATOM 828 O O . LEU A 1 99 ? -40.414 11.120 53.761 1.00 72.31 99 LEU A O 1
ATOM 832 N N . LYS A 1 100 ? -38.296 10.514 54.196 1.00 63.06 100 LYS A N 1
ATOM 833 C CA . LYS A 1 100 ? -38.531 9.962 55.538 1.00 63.06 100 LYS A CA 1
ATOM 834 C C . LYS A 1 100 ? -38.416 11.003 56.666 1.00 63.06 100 LYS A C 1
ATOM 836 O O . LYS A 1 100 ? -38.643 10.644 57.820 1.00 63.06 100 LYS A O 1
ATOM 841 N N . LYS A 1 101 ? -38.029 12.242 56.344 1.00 48.75 101 LYS A N 1
ATOM 842 C CA . LYS A 1 101 ? -38.036 13.420 57.228 1.00 48.75 101 LYS A CA 1
ATOM 843 C C . LYS A 1 101 ? -39.264 14.272 56.950 1.00 48.75 101 LYS A C 1
ATOM 845 O O . LYS A 1 101 ? -39.770 14.851 57.931 1.00 48.75 101 LYS A O 1
#

Organism: NCBI:txid412755

pLDDT: mean 80.51, std 8.18, range [48.75, 92.25]

Radius of gyration: 39.96 Å; chains: 1; bounding box: 74×28×114 Å

Foldseek 3Di:
DVVVVVVVVVVVVVVVVVVVVVVVVVVVVVVVVVVVVVVVVVVVVVVVVVVVVVVVVVVVVVVVVVVVVVCVVVVPDDPVNVVVVVVVVVVVVVVVVVVVD

Secondary structure (DSSP, 8-state):
-HHHHHHHHHHHHHHHHHHHHHHHHHHHHHHHHHHHHHHHHHHHHHHHHHHHHHHHHHHHHHHHHHHHHHHHHTT---HHHHHHHHHHHHHHHHHHHHHT-